Protein AF-Q5M5A5-F1 (afdb_monomer_lite)

Sequence (119 aa):
MAKVKNKKKAFKHRLKKQGLFNNLKAPVPPVPPVAPQPLAESKTVAKEEVVTTDLSLESFAELPEVDGLRSNLVETLYNEGLTSVAAFATVTEEEVLALKGVGPATVKKLKENGVSFKA

Secondary structure (DSSP, 8-state):
------HHHHHHHHHHHTTTT--S---PPPPP------------------------HHHHHTSTTTTT--HHHHHHHHHTT--SHHHHHHSBHHHHHHSTT--HHHHHHHHHTT---B-

InterPro domains:
  IPR010995 DNA repair Rad51/transcription factor NusA, alpha-helical [SSF47794] (62-113)
  IPR060101 SAM-like helix-hairpin-helix tandem [PF14520] (60-112)

Foldseek 3Di:
DDDPPPVVVVVVVVCVVVCVPVPPDDPDPDDDDDDDDDDDDDDDPDPDDDDDDPCPLVVLCPQLLCDPPDSVLSVQCVVVVVSDLVSQQAAAPVVSCPTPPDHPVSVVSNVVSVRDHHD

Radius of gyration: 25.25 Å; chains: 1; bounding box: 71×39×59 Å

Organism: Streptococcus thermophilus (strain ATCC BAA-250 / LMG 18311) (NCBI:txid264199)

pLDDT: mean 75.01, std 16.31, range [38.34, 91.31]

Structure (mmCIF, N/CA/C/O backbone):
data_AF-Q5M5A5-F1
#
_entry.id   AF-Q5M5A5-F1
#
loop_
_atom_site.group_PDB
_atom_site.id
_at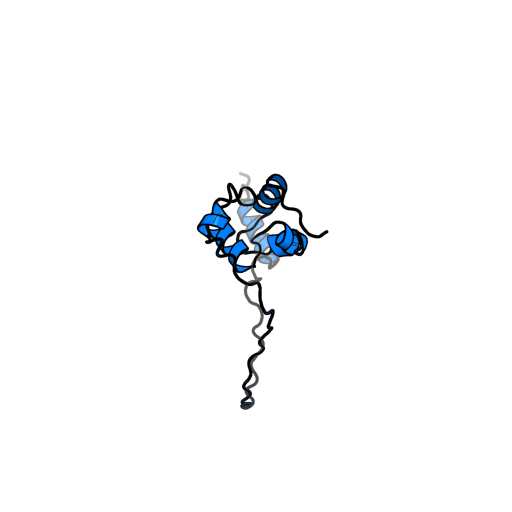om_site.type_symbol
_atom_site.label_atom_id
_atom_site.label_alt_id
_atom_site.label_comp_id
_atom_site.label_asym_id
_atom_site.label_entity_id
_atom_site.label_seq_id
_atom_site.pdbx_PDB_ins_code
_atom_site.Cartn_x
_atom_site.Cartn_y
_atom_site.Cartn_z
_atom_site.occupancy
_atom_site.B_iso_or_equiv
_atom_site.auth_seq_id
_atom_site.auth_comp_id
_atom_site.auth_asym_id
_atom_site.auth_atom_id
_atom_site.pdbx_PDB_model_num
ATOM 1 N N . MET A 1 1 ? 38.020 -16.942 -46.236 1.00 49.53 1 MET A N 1
ATOM 2 C CA . MET A 1 1 ? 37.345 -15.938 -45.378 1.00 49.53 1 MET A CA 1
ATOM 3 C C . MET A 1 1 ? 36.222 -16.614 -44.597 1.00 49.53 1 MET A C 1
ATOM 5 O O . MET A 1 1 ? 35.289 -17.126 -45.206 1.00 49.53 1 MET A O 1
ATOM 9 N N . ALA A 1 2 ? 36.337 -16.709 -43.269 1.00 62.34 2 ALA A N 1
ATOM 10 C CA . ALA A 1 2 ? 35.337 -17.376 -42.435 1.00 62.34 2 ALA A CA 1
ATOM 11 C C . ALA A 1 2 ? 34.072 -16.509 -42.319 1.00 62.34 2 ALA A C 1
ATOM 13 O O . ALA A 1 2 ? 34.131 -15.362 -41.882 1.00 62.34 2 ALA A O 1
ATOM 14 N N . LYS A 1 3 ? 32.919 -17.052 -42.729 1.00 66.94 3 LYS A N 1
ATOM 15 C CA . LYS A 1 3 ? 31.613 -16.386 -42.613 1.00 66.94 3 LYS A CA 1
ATOM 16 C C . LYS A 1 3 ? 31.306 -16.172 -41.128 1.00 66.94 3 LYS A C 1
ATOM 18 O O . LYS A 1 3 ? 30.971 -17.128 -40.429 1.00 66.94 3 LYS A O 1
ATOM 23 N N . VAL A 1 4 ? 31.412 -14.935 -40.644 1.00 68.06 4 VAL A N 1
ATOM 24 C CA . VAL A 1 4 ? 31.051 -14.576 -39.266 1.00 68.06 4 VAL A CA 1
ATOM 25 C C . VAL A 1 4 ? 29.545 -14.791 -39.103 1.00 68.06 4 VAL A C 1
ATOM 27 O O . VAL A 1 4 ? 28.721 -13.988 -39.540 1.00 68.06 4 VAL A O 1
ATOM 30 N N . LYS A 1 5 ? 29.152 -15.935 -38.534 1.00 68.75 5 LYS A N 1
ATOM 31 C CA . LYS A 1 5 ? 27.744 -16.239 -38.260 1.00 68.75 5 LYS A CA 1
ATOM 32 C C . LYS A 1 5 ? 27.218 -15.238 -37.234 1.00 68.75 5 LYS A C 1
ATOM 34 O O . LYS A 1 5 ? 27.696 -15.189 -36.103 1.00 68.75 5 LYS A O 1
ATOM 39 N N . ASN A 1 6 ? 26.192 -14.478 -37.614 1.00 82.25 6 ASN A N 1
ATOM 40 C CA . ASN A 1 6 ? 25.500 -13.558 -36.717 1.00 82.25 6 ASN A CA 1
ATOM 41 C C . ASN A 1 6 ? 24.725 -14.351 -35.643 1.00 82.25 6 ASN A C 1
ATOM 43 O O . ASN A 1 6 ? 23.584 -14.778 -35.857 1.00 82.25 6 ASN A O 1
ATOM 47 N N . LYS A 1 7 ? 25.374 -14.576 -34.492 1.00 81.94 7 LYS A N 1
ATOM 48 C CA . LYS A 1 7 ? 24.873 -15.401 -33.379 1.00 81.94 7 LYS A CA 1
ATOM 49 C C . LYS A 1 7 ? 23.488 -14.947 -32.890 1.00 81.94 7 LYS A C 1
ATOM 51 O O . LYS A 1 7 ? 22.648 -15.791 -32.584 1.00 81.94 7 LYS A O 1
ATOM 56 N N . LYS A 1 8 ? 23.197 -13.639 -32.927 1.00 81.81 8 LYS A N 1
ATOM 57 C CA . LYS A 1 8 ? 21.897 -13.066 -32.525 1.00 81.81 8 LYS A CA 1
ATOM 58 C C . LYS A 1 8 ? 20.747 -13.535 -33.423 1.00 81.81 8 LYS A C 1
ATOM 60 O O . LYS A 1 8 ? 19.675 -13.889 -32.933 1.00 81.81 8 LYS A O 1
ATOM 65 N N . LYS A 1 9 ? 20.974 -13.602 -34.741 1.00 84.62 9 LYS A N 1
ATOM 66 C CA . LYS A 1 9 ? 19.969 -14.073 -35.711 1.00 84.62 9 LYS A CA 1
ATOM 67 C C . LYS A 1 9 ? 19.683 -15.566 -35.537 1.00 84.62 9 LYS A C 1
ATOM 69 O O . LYS A 1 9 ? 18.523 -15.973 -35.562 1.00 84.62 9 LYS A O 1
ATOM 74 N N . ALA A 1 10 ? 20.724 -16.367 -35.305 1.00 83.31 10 ALA A N 1
ATOM 75 C CA . ALA A 1 10 ? 20.584 -17.800 -35.047 1.00 83.31 10 ALA A CA 1
ATOM 76 C C . ALA A 1 10 ? 19.808 -18.078 -33.748 1.00 83.31 10 ALA A C 1
ATOM 78 O O . ALA A 1 10 ? 18.940 -18.948 -33.728 1.00 83.31 10 ALA A O 1
ATOM 79 N N . PHE A 1 11 ? 20.062 -17.295 -32.696 1.00 83.44 11 PHE A N 1
ATOM 80 C CA . PHE A 1 11 ? 19.354 -17.410 -31.423 1.00 83.44 11 PHE A CA 1
ATOM 81 C C . PHE A 1 11 ? 17.861 -17.092 -31.560 1.00 83.44 11 PHE A C 1
ATOM 83 O O . PHE A 1 11 ? 17.024 -17.908 -31.182 1.00 83.44 11 PHE A O 1
ATOM 90 N N . LYS A 1 12 ? 17.506 -15.971 -32.205 1.00 85.75 12 LYS A N 1
ATOM 91 C CA . LYS A 1 12 ? 16.097 -15.620 -32.457 1.00 85.75 12 LYS A CA 1
ATOM 92 C C . LYS A 1 12 ? 15.377 -16.695 -33.276 1.00 85.75 12 LYS A C 1
ATOM 94 O O . LYS A 1 12 ? 14.233 -17.031 -32.984 1.00 85.75 12 LYS A O 1
ATOM 99 N N . HIS A 1 13 ? 16.049 -17.263 -34.277 1.00 88.12 13 HIS A N 1
ATOM 100 C CA . HIS A 1 13 ? 15.481 -18.338 -35.088 1.00 88.12 13 HIS A CA 1
ATOM 101 C C . HIS A 1 13 ? 15.286 -19.634 -34.287 1.00 88.12 13 HIS A C 1
ATOM 103 O O . HIS A 1 13 ? 14.269 -20.304 -34.443 1.00 88.12 13 HIS A O 1
ATOM 109 N N . ARG A 1 14 ? 16.229 -19.970 -33.397 1.00 85.75 14 ARG A N 1
ATOM 110 C CA . ARG A 1 14 ? 16.111 -21.108 -32.475 1.00 85.75 14 ARG A CA 1
ATOM 111 C C . ARG A 1 14 ? 14.932 -20.929 -31.518 1.00 85.75 14 ARG A C 1
ATOM 113 O O . ARG A 1 14 ? 14.126 -21.843 -31.403 1.00 85.75 14 ARG A O 1
ATOM 120 N N . LEU A 1 15 ? 14.784 -19.752 -30.916 1.00 84.19 15 LEU A N 1
ATOM 121 C CA . LEU A 1 15 ? 13.654 -19.444 -30.036 1.00 84.19 15 LEU A CA 1
ATOM 122 C C . LEU A 1 15 ? 12.307 -19.485 -30.778 1.00 84.19 15 LEU A C 1
ATOM 124 O O . LEU A 1 15 ? 11.329 -20.011 -30.254 1.00 84.19 15 LEU A O 1
ATOM 128 N N . LYS A 1 16 ? 12.258 -19.007 -32.032 1.00 83.50 16 LYS A N 1
ATOM 129 C CA . LYS A 1 16 ? 11.060 -19.115 -32.882 1.00 83.50 16 LYS A CA 1
ATOM 130 C C . LYS A 1 16 ? 10.702 -20.569 -33.202 1.00 83.50 16 LYS A C 1
ATOM 132 O O . LYS A 1 16 ? 9.525 -20.907 -33.191 1.00 83.50 16 LYS A O 1
ATOM 137 N N . LYS A 1 17 ? 11.695 -21.439 -33.430 1.00 82.75 17 LYS A N 1
ATOM 138 C CA . LYS A 1 17 ? 11.466 -22.887 -33.593 1.00 82.75 17 LYS A CA 1
ATOM 139 C C . LYS A 1 17 ? 10.976 -23.567 -32.314 1.00 82.75 17 LYS A C 1
ATOM 141 O O . LYS A 1 17 ? 10.228 -24.526 -32.406 1.00 82.75 17 LYS A O 1
ATOM 146 N N . GLN A 1 18 ? 11.384 -23.075 -31.147 1.00 82.00 18 GLN A N 1
ATOM 147 C CA . GLN A 1 18 ? 10.946 -23.594 -29.847 1.00 82.00 18 GLN A CA 1
ATOM 148 C C . GLN A 1 18 ? 9.527 -23.144 -29.460 1.00 82.00 18 GLN A C 1
ATOM 150 O O . GLN A 1 18 ? 9.077 -23.461 -28.368 1.00 82.00 18 GLN A O 1
ATOM 155 N N . GLY A 1 19 ? 8.823 -22.384 -30.312 1.00 74.62 19 GLY A N 1
ATOM 156 C CA . GLY A 1 19 ? 7.445 -21.958 -30.046 1.00 74.62 19 GLY A CA 1
ATOM 157 C C . GLY A 1 19 ? 7.297 -20.954 -28.898 1.00 74.62 19 GLY A C 1
ATOM 158 O O . GLY A 1 19 ? 6.182 -20.551 -28.586 1.00 74.62 19 GLY A O 1
ATOM 159 N N . LEU A 1 20 ? 8.406 -20.481 -28.315 1.00 69.81 20 LEU A N 1
ATOM 160 C CA . LEU A 1 20 ? 8.414 -19.628 -27.121 1.00 69.81 20 LEU A CA 1
ATOM 161 C C . LEU A 1 20 ? 7.815 -18.228 -27.360 1.00 69.81 20 LEU A C 1
ATOM 163 O O . LEU A 1 20 ? 7.544 -17.495 -26.417 1.00 69.81 20 LEU A O 1
ATOM 167 N N . PHE A 1 21 ? 7.578 -17.862 -28.622 1.00 65.19 21 PHE A N 1
ATOM 168 C CA . PHE A 1 21 ? 6.947 -16.599 -29.015 1.00 65.19 21 PHE A CA 1
ATOM 169 C C . PHE A 1 21 ? 5.449 -16.715 -29.340 1.00 65.19 21 PHE A C 1
ATOM 171 O O . PHE A 1 21 ? 4.836 -15.704 -29.666 1.00 65.19 21 PHE A O 1
ATOM 178 N N . ASN A 1 22 ? 4.852 -17.910 -29.255 1.00 65.56 22 ASN A N 1
ATOM 179 C CA . ASN A 1 22 ? 3.474 -18.155 -29.698 1.00 65.56 22 ASN A CA 1
ATOM 180 C C . ASN A 1 22 ? 2.474 -18.372 -28.545 1.00 65.56 22 ASN A C 1
ATOM 182 O O . ASN A 1 22 ? 1.475 -19.055 -28.733 1.00 65.56 22 ASN A O 1
ATOM 186 N N . ASN A 1 23 ? 2.683 -17.765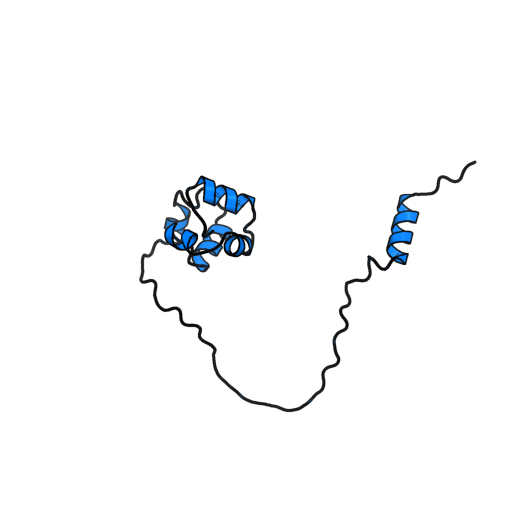 -27.375 1.00 62.44 23 ASN A N 1
ATOM 187 C CA . ASN A 1 23 ? 1.720 -17.828 -26.263 1.00 62.44 23 ASN A CA 1
ATOM 188 C C . ASN A 1 23 ? 0.847 -16.564 -26.146 1.00 62.44 23 ASN A C 1
ATOM 190 O O . ASN A 1 23 ? 0.666 -16.028 -25.061 1.00 62.44 23 ASN A O 1
ATOM 194 N N . LEU A 1 24 ? 0.294 -16.087 -27.267 1.00 56.91 24 LEU A N 1
ATOM 195 C CA . LEU A 1 24 ? -0.754 -15.048 -27.291 1.00 56.91 24 LEU A CA 1
ATOM 196 C C . LEU A 1 24 ? -1.959 -15.455 -28.151 1.00 56.91 24 LEU A C 1
ATOM 198 O O . LEU A 1 24 ? -2.581 -14.635 -28.825 1.00 56.91 24 LEU A O 1
ATOM 202 N N . LYS A 1 25 ? -2.319 -16.738 -28.131 1.00 52.72 25 LYS A N 1
ATOM 203 C CA . LYS A 1 25 ? -3.655 -17.157 -28.553 1.00 52.72 25 LYS A CA 1
ATOM 204 C C . LYS A 1 25 ? -4.111 -18.312 -27.677 1.00 52.72 25 LYS A C 1
ATOM 206 O O . LYS A 1 25 ? -3.941 -19.476 -28.023 1.00 52.72 25 LYS A O 1
ATOM 211 N N . ALA A 1 26 ? -4.680 -17.963 -26.526 1.00 55.94 26 ALA A N 1
ATOM 212 C CA . ALA A 1 26 ? -5.572 -18.875 -25.833 1.00 55.94 26 ALA A CA 1
ATOM 213 C C . ALA A 1 26 ? -6.650 -19.345 -26.834 1.00 55.94 26 ALA A C 1
ATOM 215 O O . ALA A 1 26 ? -7.186 -18.511 -27.578 1.00 55.94 26 ALA A O 1
ATOM 216 N N . PRO A 1 27 ? -6.943 -20.652 -26.915 1.00 52.34 27 PRO A N 1
ATOM 217 C CA . PRO A 1 27 ? -8.083 -21.129 -27.672 1.00 52.34 27 PRO A CA 1
ATOM 218 C C . PRO A 1 27 ? -9.340 -20.581 -26.998 1.00 52.34 27 PRO A C 1
ATOM 220 O O . PRO A 1 27 ? -9.629 -20.885 -25.845 1.00 52.34 27 PRO A O 1
ATOM 223 N N . VAL A 1 28 ? -10.057 -19.724 -27.717 1.00 59.66 28 VAL A N 1
ATOM 224 C CA . VAL A 1 28 ? -11.419 -19.329 -27.365 1.00 59.66 28 VAL A CA 1
ATOM 225 C C . VAL A 1 28 ? -12.260 -20.609 -27.452 1.00 59.66 28 VAL A C 1
ATOM 227 O O . VAL A 1 28 ? -12.300 -21.197 -28.538 1.00 59.66 28 VAL A O 1
ATOM 230 N N . PRO A 1 29 ? -12.874 -21.105 -26.365 1.00 61.12 29 PRO A N 1
ATOM 231 C CA . PRO A 1 29 ? -13.804 -22.218 -26.479 1.00 61.12 29 PRO A CA 1
ATOM 232 C C . PRO A 1 29 ? -15.043 -21.755 -27.270 1.00 61.12 29 PRO A C 1
ATOM 234 O O . PRO A 1 29 ? -15.488 -20.617 -27.090 1.00 61.12 29 PRO A O 1
ATOM 237 N N . PRO A 1 30 ? -15.594 -22.585 -28.173 1.00 57.28 30 PRO A N 1
ATOM 238 C CA . PRO A 1 30 ? -16.785 -22.235 -28.932 1.00 57.28 30 PRO A CA 1
ATOM 239 C C . PRO A 1 30 ? -17.988 -22.097 -27.993 1.00 57.28 30 PRO A C 1
ATOM 241 O O . PRO A 1 30 ? -18.280 -22.985 -27.196 1.00 57.28 30 PRO A O 1
ATOM 244 N N . VAL A 1 31 ? -18.678 -20.967 -28.113 1.00 57.34 31 VAL A N 1
ATOM 245 C CA . VAL A 1 31 ? -19.979 -20.676 -27.502 1.00 57.34 31 VAL A CA 1
ATOM 246 C C . VAL A 1 31 ? -21.052 -21.667 -27.988 1.00 57.34 31 VAL A C 1
ATOM 248 O O . VAL A 1 31 ? -21.300 -21.729 -29.193 1.00 57.34 31 VAL A O 1
ATOM 251 N N . PRO A 1 32 ? -21.736 -22.414 -27.102 1.00 59.41 32 PRO A N 1
ATOM 252 C CA . PRO A 1 32 ? -23.030 -23.008 -27.424 1.00 59.41 32 PRO A CA 1
ATOM 253 C C . PRO A 1 32 ? -24.161 -21.975 -27.205 1.00 59.41 32 PRO A C 1
ATOM 255 O O . PRO A 1 32 ? -24.171 -21.305 -26.170 1.00 59.41 32 PRO A O 1
ATOM 258 N N . PRO A 1 33 ? -25.129 -21.822 -28.130 1.00 64.81 33 PRO A N 1
ATOM 259 C CA . PRO A 1 33 ? -26.257 -20.910 -27.958 1.00 64.81 33 PRO A CA 1
ATOM 260 C C . PRO A 1 33 ? -27.459 -21.655 -27.360 1.00 64.81 33 PRO A C 1
ATOM 262 O O . PRO A 1 33 ? -28.134 -22.379 -28.084 1.00 64.81 33 PRO A O 1
ATOM 265 N N . VAL A 1 34 ? -27.765 -21.485 -26.066 1.00 50.75 34 VAL A N 1
ATOM 266 C CA . VAL A 1 34 ? -29.031 -21.972 -25.474 1.00 50.75 34 VAL A CA 1
ATOM 267 C C . VAL A 1 34 ? -29.537 -21.038 -24.360 1.00 50.75 34 VAL A C 1
ATOM 269 O O . VAL A 1 34 ? -29.036 -21.068 -23.245 1.00 50.75 34 VAL A O 1
ATOM 272 N N . ALA A 1 35 ? -30.572 -20.271 -24.726 1.00 54.22 35 ALA A N 1
ATOM 273 C CA . ALA A 1 35 ? -31.779 -19.872 -23.979 1.00 54.22 35 ALA A CA 1
ATOM 274 C C . ALA A 1 35 ? -31.703 -19.018 -22.676 1.00 54.22 35 ALA A C 1
ATOM 276 O O . ALA A 1 35 ? -30.789 -19.157 -21.870 1.00 54.22 35 ALA A O 1
ATOM 277 N N . PRO A 1 36 ? -32.696 -18.121 -22.455 1.00 54.81 36 PRO A N 1
ATOM 278 C CA . PRO A 1 36 ? -32.633 -17.024 -21.490 1.00 54.81 36 PRO A CA 1
ATOM 279 C C . PRO A 1 36 ? -33.080 -17.454 -20.085 1.00 54.81 36 PRO A C 1
ATOM 281 O O . PRO A 1 36 ? -34.122 -18.089 -19.931 1.00 54.81 36 PRO A O 1
ATOM 284 N N . GLN A 1 37 ? -32.344 -17.039 -19.052 1.00 52.88 37 GLN A N 1
ATOM 285 C CA . GLN A 1 37 ? -32.824 -17.062 -17.667 1.00 52.88 37 GLN A CA 1
ATOM 286 C C . GLN A 1 37 ? -32.761 -15.645 -17.070 1.00 52.88 37 GLN A C 1
ATOM 288 O O . GLN A 1 37 ? -31.687 -15.042 -17.091 1.00 52.88 37 GLN A O 1
ATOM 293 N N . PRO A 1 38 ? -33.880 -15.088 -16.566 1.00 53.94 38 PRO A N 1
ATOM 294 C CA . PRO A 1 38 ? -33.905 -13.823 -15.846 1.00 53.94 38 PRO A CA 1
ATOM 295 C C . PRO A 1 38 ? -33.860 -14.072 -14.331 1.00 53.94 38 PRO A C 1
ATOM 297 O O . PRO A 1 38 ? -34.843 -14.526 -13.758 1.00 53.94 38 PRO A O 1
ATOM 300 N N . LEU A 1 39 ? -32.739 -13.748 -13.688 1.00 44.72 39 LEU A N 1
ATOM 301 C CA . LEU A 1 39 ? -32.586 -13.559 -12.235 1.00 44.72 39 LEU A CA 1
ATOM 302 C C . LEU A 1 39 ? -31.465 -12.510 -12.092 1.00 44.72 39 LEU A C 1
ATOM 304 O O . LEU A 1 39 ? -30.331 -12.774 -12.474 1.00 44.72 39 LEU A O 1
ATOM 308 N N . ALA A 1 40 ? -31.742 -11.221 -11.889 1.00 47.75 40 ALA A N 1
ATOM 309 C CA . ALA A 1 40 ? -32.143 -10.606 -10.624 1.00 47.75 40 ALA A CA 1
ATOM 310 C C . ALA A 1 40 ? -31.252 -11.027 -9.438 1.00 47.75 40 ALA A C 1
ATOM 312 O O . ALA A 1 40 ? -31.045 -12.210 -9.202 1.00 47.75 40 ALA A O 1
ATOM 313 N N . GLU A 1 41 ? -30.810 -10.007 -8.696 1.00 46.47 41 GLU A N 1
ATOM 314 C CA . GLU A 1 41 ? -30.242 -10.042 -7.338 1.00 46.47 41 GLU A CA 1
ATOM 315 C C . GLU A 1 41 ? -28.709 -10.049 -7.198 1.00 46.47 41 GLU A C 1
ATOM 317 O O . GLU A 1 41 ? -28.019 -11.058 -7.086 1.00 46.47 41 GLU A O 1
ATOM 322 N N . SER A 1 42 ? -28.190 -8.817 -7.153 1.00 47.25 42 SER A N 1
ATOM 323 C CA . SER A 1 42 ? -27.444 -8.287 -6.003 1.00 47.25 42 SER A CA 1
ATOM 324 C C . SER A 1 42 ? -26.893 -9.321 -5.016 1.00 47.25 42 SER A C 1
ATOM 326 O O . SER A 1 42 ? -27.613 -9.821 -4.153 1.00 47.25 42 SER A O 1
ATOM 328 N N . LYS A 1 43 ? -25.571 -9.504 -5.033 1.00 43.34 43 LYS A N 1
ATOM 329 C CA . LYS A 1 43 ? -24.829 -9.972 -3.862 1.00 43.34 43 LYS A CA 1
ATOM 330 C C . LYS A 1 43 ? -24.097 -8.794 -3.236 1.00 43.34 43 LYS A C 1
ATOM 332 O O . LYS A 1 43 ? -22.923 -8.547 -3.487 1.00 43.34 43 LYS A O 1
ATOM 337 N N . THR A 1 44 ? -24.850 -8.069 -2.423 1.00 38.69 44 THR A N 1
ATOM 338 C CA . THR A 1 44 ? -24.346 -7.318 -1.278 1.00 38.69 44 THR A CA 1
ATOM 339 C C . THR A 1 44 ? -23.534 -8.263 -0.390 1.00 38.69 44 THR A C 1
ATOM 341 O O . THR A 1 44 ? -24.080 -9.221 0.157 1.00 38.69 44 THR A O 1
ATOM 344 N N . VAL A 1 45 ? -22.240 -8.000 -0.227 1.00 38.34 45 VAL A N 1
ATOM 345 C CA . VAL A 1 45 ? -21.543 -8.344 1.014 1.00 38.34 45 VAL A CA 1
ATOM 346 C C . VAL A 1 45 ? -21.469 -7.045 1.791 1.00 38.34 45 VAL A C 1
ATOM 348 O O . VAL A 1 45 ? -20.609 -6.202 1.560 1.00 38.34 45 VAL A O 1
ATOM 351 N N . ALA A 1 46 ? -22.465 -6.876 2.654 1.00 46.56 46 ALA A N 1
ATOM 352 C CA . ALA A 1 46 ? -22.412 -5.943 3.752 1.00 46.56 46 ALA A CA 1
ATOM 353 C C . ALA A 1 46 ? -21.224 -6.327 4.640 1.00 46.56 46 ALA A C 1
ATOM 355 O O . ALA A 1 46 ? -21.175 -7.424 5.200 1.00 46.56 46 ALA A O 1
ATOM 356 N N . LYS A 1 47 ? -20.277 -5.405 4.769 1.00 47.03 47 LYS A N 1
ATOM 357 C CA . LYS A 1 47 ? -19.654 -5.151 6.057 1.00 47.03 47 LYS A CA 1
ATOM 358 C C . LYS A 1 47 ? -20.065 -3.731 6.411 1.00 47.03 47 LYS A C 1
ATOM 360 O O . LYS A 1 47 ? -19.578 -2.768 5.830 1.00 47.03 47 LYS A O 1
ATOM 365 N N . GLU A 1 48 ? -21.108 -3.666 7.227 1.00 45.34 48 GLU A N 1
ATOM 366 C CA . GLU A 1 48 ? -21.570 -2.454 7.883 1.00 45.34 48 GLU A CA 1
ATOM 367 C C . GLU A 1 48 ? -20.429 -1.788 8.651 1.00 45.34 48 GLU A C 1
ATOM 369 O O . GLU A 1 48 ? -19.573 -2.459 9.226 1.00 45.34 48 GLU A O 1
ATOM 374 N N . GLU A 1 49 ? -20.507 -0.459 8.644 1.00 48.03 49 GLU A N 1
ATOM 375 C CA . GLU A 1 49 ? -20.009 0.470 9.652 1.00 48.03 49 GLU A CA 1
ATOM 376 C C . GLU A 1 49 ? -18.544 0.353 10.087 1.00 48.03 49 GLU A C 1
ATOM 378 O O . GLU A 1 49 ? -18.184 -0.366 11.015 1.00 48.03 49 GLU A O 1
ATOM 383 N N . VAL A 1 50 ? -17.738 1.288 9.581 1.00 44.81 50 VAL A N 1
ATOM 384 C CA . VAL A 1 50 ? -16.963 2.115 10.510 1.00 44.81 50 VAL A CA 1
ATOM 385 C C . VAL A 1 50 ? -17.413 3.556 10.326 1.00 44.81 50 VAL A C 1
ATOM 387 O O . VAL A 1 50 ? -16.970 4.283 9.443 1.00 44.81 50 VAL A O 1
ATOM 390 N N . VAL A 1 51 ? -18.397 3.905 11.148 1.00 42.59 51 VAL A N 1
ATOM 391 C CA . VAL A 1 51 ? -18.613 5.217 11.755 1.00 42.59 51 VAL A CA 1
ATOM 392 C C . VAL A 1 51 ? -17.359 6.098 11.667 1.00 42.59 51 VAL A C 1
ATOM 394 O O . VAL A 1 51 ? -16.386 5.903 12.388 1.00 42.59 51 VAL A O 1
ATOM 397 N N . THR A 1 52 ? -17.414 7.056 10.743 1.00 45.28 52 THR A N 1
ATOM 398 C CA . THR A 1 52 ? -17.031 8.459 10.937 1.00 45.28 52 THR A CA 1
ATOM 399 C C . THR A 1 52 ? -15.908 8.714 11.946 1.00 45.28 52 THR A C 1
ATOM 401 O O . THR A 1 52 ? -16.140 9.089 13.096 1.00 45.28 52 THR A O 1
ATOM 404 N N . THR A 1 53 ? -14.678 8.690 11.466 1.00 46.62 53 THR A N 1
ATOM 405 C CA . THR A 1 53 ? -13.870 9.891 11.630 1.00 46.62 53 THR A CA 1
ATOM 406 C C . THR A 1 53 ? -13.538 10.363 10.228 1.00 46.62 53 THR A C 1
ATOM 408 O O . THR A 1 53 ? -12.870 9.660 9.475 1.00 46.62 53 THR A O 1
ATOM 411 N N . ASP A 1 54 ? -14.054 11.533 9.854 1.00 55.53 54 ASP A N 1
ATOM 412 C CA . ASP A 1 54 ? -13.588 12.348 8.732 1.00 55.53 54 ASP A CA 1
ATOM 413 C C . ASP A 1 54 ? -12.116 12.734 8.955 1.00 55.53 54 ASP A C 1
ATOM 415 O O . ASP A 1 54 ? -11.748 13.901 9.063 1.00 55.53 54 ASP A O 1
ATOM 419 N N . LEU A 1 55 ? -11.231 11.744 9.037 1.00 60.44 55 LEU A N 1
ATOM 420 C CA . LEU A 1 55 ? -9.876 11.928 8.579 1.00 60.44 55 LEU A CA 1
ATOM 421 C C . LEU A 1 55 ? -10.044 12.043 7.071 1.00 60.44 55 LEU A C 1
ATOM 423 O O . LEU A 1 55 ? -10.106 11.045 6.348 1.00 60.44 55 LEU A O 1
ATOM 427 N N . SER A 1 56 ? -10.243 13.290 6.633 1.00 75.69 56 SER A N 1
ATOM 428 C CA . SER A 1 56 ? -10.136 13.680 5.234 1.00 75.69 56 SER A CA 1
ATOM 429 C C . SER A 1 56 ? -8.925 12.965 4.648 1.00 75.69 56 SER A C 1
ATOM 431 O O . SER A 1 56 ? -7.927 12.747 5.341 1.00 75.69 56 SER A O 1
ATOM 433 N N . LEU A 1 57 ? -8.988 12.592 3.375 1.00 77.69 57 LEU A N 1
ATOM 434 C CA . LEU A 1 57 ? -7.853 11.969 2.698 1.00 77.69 57 LEU A CA 1
ATOM 435 C C . LEU A 1 57 ? -6.568 12.786 2.900 1.00 77.69 57 LEU A C 1
ATOM 437 O O . LEU A 1 57 ? -5.494 12.221 3.077 1.00 77.69 57 LEU A O 1
ATOM 441 N N . GLU A 1 58 ? -6.709 14.109 2.972 1.00 79.94 58 GLU A N 1
ATOM 442 C CA . GLU A 1 58 ? -5.643 15.045 3.329 1.00 79.94 58 GLU A CA 1
ATOM 443 C C . GLU A 1 58 ? -5.073 14.776 4.729 1.00 79.94 58 GLU A C 1
ATOM 445 O O . GLU A 1 58 ? -3.866 14.620 4.876 1.00 79.94 58 GLU A O 1
ATOM 450 N N . SER A 1 59 ? -5.927 14.617 5.743 1.00 83.44 59 SER A N 1
ATOM 451 C CA . SER A 1 59 ? -5.509 14.267 7.106 1.00 83.44 59 SER A CA 1
ATOM 452 C C . SER A 1 59 ? -4.831 12.900 7.181 1.00 83.44 59 SER A C 1
ATOM 454 O O . SER A 1 59 ? -3.902 12.731 7.963 1.00 83.44 59 SER A O 1
ATOM 456 N N . PHE A 1 60 ? -5.271 11.926 6.378 1.00 83.94 60 PHE A N 1
ATOM 457 C CA . PHE A 1 60 ? -4.608 10.624 6.290 1.00 83.94 60 PHE A CA 1
ATOM 458 C C . PHE A 1 60 ? -3.240 10.739 5.606 1.00 83.94 60 PHE A C 1
ATOM 460 O O . PHE A 1 60 ? -2.274 10.160 6.087 1.00 83.94 60 PHE A O 1
ATOM 467 N N . ALA A 1 61 ? -3.132 11.523 4.530 1.00 84.12 61 ALA A N 1
ATOM 468 C CA . ALA A 1 61 ? -1.886 11.735 3.794 1.00 84.12 61 ALA A CA 1
ATOM 469 C C . ALA A 1 61 ? -0.796 12.445 4.616 1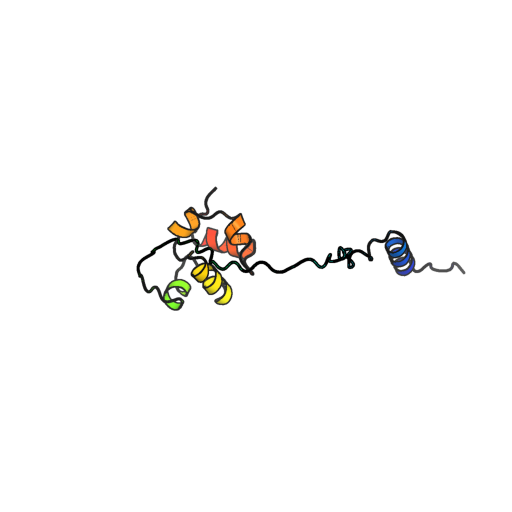.00 84.12 61 ALA A C 1
ATOM 471 O O . ALA A 1 61 ? 0.386 12.252 4.341 1.00 84.12 61 ALA A O 1
ATOM 472 N N . GLU A 1 62 ? -1.183 13.243 5.611 1.00 84.75 62 GLU A N 1
ATOM 473 C CA . GLU A 1 62 ? -0.266 13.913 6.541 1.00 84.75 62 GLU A CA 1
ATOM 474 C C . GLU A 1 62 ? 0.214 13.011 7.691 1.00 84.75 62 GLU A C 1
ATOM 476 O O . GLU A 1 62 ? 1.094 13.409 8.459 1.00 84.75 62 GLU A O 1
ATOM 481 N N . LEU A 1 63 ? -0.337 11.798 7.840 1.00 84.38 63 LEU A N 1
ATOM 482 C CA . LEU A 1 63 ? 0.078 10.905 8.916 1.00 84.38 63 LEU A CA 1
ATOM 483 C C . LEU A 1 63 ? 1.508 10.394 8.701 1.00 84.38 63 LEU A C 1
ATOM 485 O O . LEU A 1 63 ? 1.864 9.995 7.589 1.00 84.38 63 LEU A O 1
ATOM 489 N N . PRO A 1 64 ? 2.295 10.257 9.786 1.00 84.56 64 PRO A N 1
ATOM 490 C CA . PRO A 1 64 ? 3.636 9.679 9.714 1.00 84.56 64 PRO A CA 1
ATOM 491 C C . PRO A 1 64 ? 3.624 8.237 9.183 1.00 84.56 64 PRO A C 1
ATOM 493 O O . PRO A 1 64 ? 4.613 7.781 8.624 1.00 84.56 64 PRO A O 1
ATOM 496 N N . GLU A 1 65 ? 2.498 7.528 9.312 1.00 83.81 65 GLU A N 1
ATOM 497 C CA . GLU A 1 65 ? 2.307 6.151 8.840 1.00 83.81 65 GLU A CA 1
ATOM 498 C C . GLU A 1 65 ? 2.422 6.026 7.314 1.00 83.81 65 GLU A C 1
ATOM 500 O O . GLU A 1 65 ? 3.010 5.069 6.804 1.00 83.81 65 GLU A O 1
ATOM 505 N N . VAL A 1 66 ? 1.903 7.008 6.574 1.00 83.38 66 VAL A N 1
ATOM 506 C CA . VAL A 1 66 ? 1.925 7.045 5.102 1.00 83.38 66 VAL A CA 1
ATOM 507 C C . VAL A 1 66 ? 2.819 8.156 4.552 1.00 83.38 66 VAL A C 1
ATOM 509 O O . VAL A 1 66 ? 2.818 8.409 3.343 1.00 83.38 66 VAL A O 1
ATOM 512 N N . ASP A 1 67 ? 3.627 8.772 5.415 1.00 84.19 67 ASP A N 1
ATOM 513 C CA . ASP A 1 67 ? 4.568 9.811 5.023 1.00 84.19 67 ASP A CA 1
ATOM 514 C C . ASP A 1 67 ? 5.560 9.293 3.967 1.00 84.19 67 ASP A C 1
ATOM 516 O O . ASP A 1 67 ? 6.038 8.150 3.993 1.00 84.19 67 ASP A O 1
ATOM 520 N N . GLY A 1 68 ? 5.820 10.130 2.962 1.00 85.06 68 GLY A N 1
ATOM 521 C CA . GLY A 1 68 ? 6.674 9.785 1.825 1.00 85.06 68 GLY A CA 1
ATOM 522 C C . GLY A 1 68 ? 6.075 8.775 0.831 1.00 85.06 68 GLY A C 1
ATOM 523 O O . GLY A 1 68 ? 6.805 8.276 -0.050 1.00 85.06 68 GLY A O 1
ATOM 524 N N . LEU A 1 69 ? 4.777 8.458 0.935 1.00 87.56 69 LEU A N 1
ATOM 525 C CA . LEU A 1 69 ? 4.025 7.737 -0.092 1.00 87.56 69 LEU A CA 1
ATOM 526 C C . LEU A 1 69 ? 3.429 8.686 -1.134 1.00 87.56 69 LEU A C 1
ATOM 528 O O . LEU A 1 69 ? 3.195 9.869 -0.915 1.00 87.56 69 LEU A O 1
ATOM 532 N N . ARG A 1 70 ? 3.199 8.148 -2.332 1.00 88.88 70 ARG A N 1
ATOM 533 C CA . ARG A 1 70 ? 2.543 8.892 -3.410 1.00 88.88 70 ARG A CA 1
ATOM 534 C C . ARG A 1 70 ? 1.048 9.006 -3.108 1.00 88.88 70 ARG A C 1
ATOM 536 O O . ARG A 1 70 ? 0.453 7.995 -2.750 1.00 88.88 70 ARG A O 1
ATOM 543 N N . SER A 1 71 ? 0.439 10.161 -3.375 1.00 88.12 71 SER A N 1
ATOM 544 C CA . SER A 1 71 ? -1.002 10.407 -3.175 1.00 88.12 71 SER A CA 1
ATOM 545 C C . SER A 1 71 ? -1.896 9.291 -3.730 1.00 88.12 71 SER A C 1
ATOM 547 O O . SER A 1 71 ? -2.732 8.769 -3.011 1.00 88.12 71 SER A O 1
ATOM 549 N N . ASN A 1 72 ? -1.639 8.812 -4.953 1.00 89.81 72 ASN A N 1
ATOM 550 C CA . ASN A 1 72 ? -2.415 7.718 -5.558 1.00 89.81 72 ASN A CA 1
ATOM 551 C C . ASN A 1 72 ? -2.369 6.403 -4.747 1.00 89.81 72 ASN A C 1
ATOM 553 O O . ASN A 1 72 ? -3.301 5.603 -4.802 1.00 89.81 72 ASN A O 1
ATOM 557 N N . LEU A 1 73 ? -1.261 6.135 -4.043 1.00 88.69 73 LEU A N 1
ATOM 558 C CA . LEU A 1 73 ? -1.133 4.956 -3.178 1.00 88.69 73 LEU A CA 1
ATOM 559 C C . LEU A 1 73 ? -1.891 5.169 -1.874 1.00 88.69 73 LEU A C 1
ATOM 561 O O . LEU A 1 73 ? -2.589 4.265 -1.436 1.00 88.69 73 LEU A O 1
ATOM 565 N N . VAL A 1 74 ? -1.788 6.369 -1.302 1.00 88.50 74 VAL A N 1
ATOM 566 C CA . VAL A 1 74 ? -2.538 6.776 -0.109 1.00 88.50 74 VAL A CA 1
ATOM 567 C C . VAL A 1 74 ? -4.044 6.688 -0.371 1.00 88.50 74 VAL A C 1
ATOM 569 O O . VAL A 1 74 ? -4.758 6.081 0.416 1.00 88.50 74 VAL A O 1
ATOM 572 N N . GLU A 1 75 ? -4.514 7.170 -1.524 1.00 88.00 75 GLU A N 1
ATOM 573 C CA . GLU A 1 75 ? -5.895 6.999 -1.993 1.00 88.00 75 GLU A CA 1
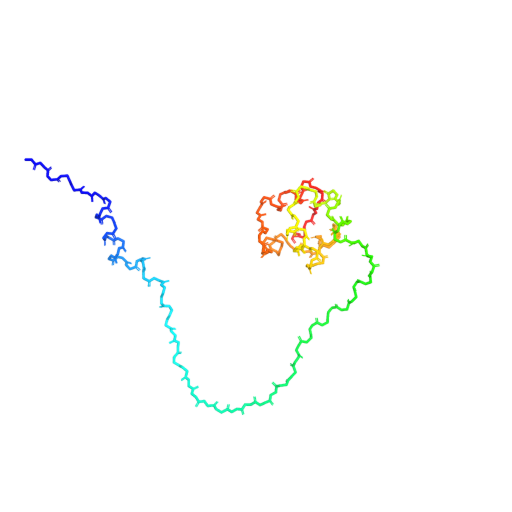ATOM 574 C C . GLU A 1 75 ? -6.290 5.523 -2.079 1.00 88.00 75 GLU A C 1
ATOM 576 O O . GLU A 1 75 ? -7.371 5.144 -1.641 1.00 88.00 75 GLU A O 1
ATOM 581 N N . THR A 1 76 ? -5.425 4.668 -2.630 1.00 89.12 76 THR A N 1
ATOM 582 C CA . THR A 1 76 ? -5.717 3.230 -2.734 1.00 89.12 76 THR A CA 1
ATOM 583 C C . THR A 1 76 ? -5.843 2.600 -1.345 1.00 89.12 76 THR A C 1
ATOM 585 O O . THR A 1 76 ? -6.821 1.915 -1.086 1.00 89.12 76 THR A O 1
ATOM 588 N N . LEU A 1 77 ? -4.913 2.887 -0.429 1.00 87.81 77 LEU A N 1
ATOM 589 C CA . LEU A 1 77 ? -4.957 2.404 0.957 1.00 87.81 77 LEU A CA 1
ATOM 590 C C . LEU A 1 77 ? -6.209 2.895 1.696 1.00 87.81 77 LEU A C 1
ATOM 592 O O . LEU A 1 77 ? -6.853 2.119 2.397 1.00 87.81 77 LEU A O 1
ATOM 596 N N . TYR A 1 78 ? -6.584 4.158 1.493 1.00 87.88 78 TYR A N 1
ATOM 597 C CA . TYR A 1 78 ? -7.781 4.750 2.081 1.00 87.88 78 TYR A CA 1
ATOM 598 C C . TYR A 1 78 ? -9.061 4.059 1.594 1.00 87.88 78 TYR A C 1
ATOM 600 O O . TYR A 1 78 ? -9.925 3.725 2.400 1.00 87.88 78 TYR A O 1
ATOM 608 N N . ASN A 1 79 ? -9.166 3.781 0.290 1.00 88.56 79 ASN A N 1
ATOM 609 C CA . ASN A 1 79 ? -10.313 3.068 -0.288 1.00 88.56 79 ASN A CA 1
ATOM 610 C C . ASN A 1 79 ? -10.438 1.624 0.226 1.00 88.56 79 ASN A C 1
ATOM 612 O O . ASN A 1 79 ? -11.547 1.114 0.353 1.00 88.56 79 ASN A O 1
ATOM 616 N N . GLU A 1 80 ? -9.315 0.982 0.547 1.00 85.19 80 GLU A N 1
ATOM 617 C CA . GLU A 1 80 ? -9.274 -0.348 1.171 1.00 85.19 80 GLU A CA 1
ATOM 618 C C . GLU A 1 80 ? -9.549 -0.299 2.688 1.00 85.19 80 GLU A C 1
ATOM 620 O O . GLU A 1 80 ? -9.572 -1.332 3.355 1.00 85.19 80 GLU A O 1
ATOM 625 N N . GLY A 1 81 ? -9.756 0.895 3.257 1.00 84.75 81 GLY A N 1
ATOM 626 C CA . GLY A 1 81 ? -10.006 1.088 4.686 1.00 84.75 81 GLY A CA 1
ATOM 627 C C . GLY A 1 81 ? -8.757 0.951 5.562 1.00 84.75 81 GLY A C 1
ATOM 628 O O . GLY A 1 81 ? -8.868 0.815 6.780 1.00 84.75 81 GLY A O 1
ATOM 629 N N . LEU A 1 82 ? -7.560 1.004 4.970 1.00 85.88 82 LEU A N 1
ATOM 630 C CA . LEU A 1 82 ? -6.277 0.934 5.673 1.00 85.88 82 LEU A CA 1
ATOM 631 C C . LEU A 1 82 ? -5.855 2.314 6.183 1.00 85.88 82 LEU A C 1
ATOM 633 O O . LEU A 1 82 ? -4.794 2.828 5.838 1.00 85.88 82 LEU A O 1
ATOM 637 N N . THR A 1 83 ? -6.715 2.923 6.995 1.00 85.12 83 THR A N 1
ATOM 638 C CA . THR A 1 83 ? -6.550 4.296 7.498 1.00 85.12 83 THR A CA 1
ATOM 639 C C . THR A 1 83 ? -5.867 4.379 8.865 1.00 85.12 83 THR A C 1
ATOM 641 O O . THR A 1 83 ? -5.744 5.463 9.429 1.00 85.12 83 THR A O 1
ATOM 644 N N . SER A 1 84 ? -5.432 3.246 9.425 1.00 83.56 84 SER A N 1
ATOM 645 C CA . SER A 1 84 ? -4.799 3.171 10.744 1.00 83.56 84 SER A CA 1
ATOM 646 C C . SER A 1 84 ? -3.908 1.935 10.876 1.00 83.56 84 SER A C 1
ATOM 648 O O . SER A 1 84 ? -4.211 0.889 10.294 1.00 83.56 84 SER A O 1
ATOM 650 N N . VAL A 1 85 ? -2.879 2.002 11.730 1.00 84.00 85 VAL A N 1
ATOM 651 C CA . VAL A 1 85 ? -2.058 0.845 12.151 1.00 84.00 85 VAL A CA 1
ATOM 652 C C . VAL A 1 85 ? -2.905 -0.365 12.556 1.00 84.00 85 VAL A C 1
ATOM 654 O O . VAL A 1 85 ? -2.553 -1.500 12.238 1.00 84.00 85 VAL A O 1
ATOM 657 N N . ALA A 1 86 ? -4.039 -0.146 13.229 1.00 85.06 86 ALA A N 1
ATOM 658 C CA . ALA A 1 86 ? -4.927 -1.235 13.631 1.00 85.06 86 ALA A CA 1
ATOM 659 C C . ALA A 1 86 ? -5.527 -1.966 12.420 1.00 85.06 86 ALA A C 1
ATOM 661 O O . ALA A 1 86 ? -5.626 -3.191 12.435 1.00 85.06 86 ALA A O 1
ATOM 662 N N . ALA A 1 87 ? -5.876 -1.234 11.357 1.00 86.38 87 ALA A N 1
ATOM 663 C CA . ALA A 1 87 ? -6.367 -1.824 10.116 1.00 86.38 87 ALA A CA 1
ATOM 664 C C . ALA A 1 87 ? -5.258 -2.645 9.442 1.00 86.38 87 ALA A C 1
ATOM 666 O O . ALA A 1 87 ? -5.475 -3.806 9.091 1.00 86.38 87 ALA A O 1
ATOM 667 N N . PHE A 1 88 ? -4.039 -2.100 9.376 1.00 86.88 88 PHE A N 1
ATOM 668 C CA . PHE A 1 88 ? -2.876 -2.810 8.842 1.00 86.88 88 PHE A CA 1
ATOM 669 C C . PHE A 1 88 ? -2.530 -4.098 9.601 1.00 86.88 88 PHE A C 1
ATOM 671 O O . PHE A 1 88 ? -2.171 -5.092 8.977 1.00 86.88 88 PHE A O 1
ATOM 678 N N . ALA A 1 89 ? -2.716 -4.129 10.921 1.00 88.75 89 ALA A N 1
ATOM 679 C CA . ALA A 1 89 ? -2.486 -5.326 11.729 1.00 88.75 89 ALA A CA 1
ATOM 680 C C . ALA A 1 89 ? -3.512 -6.449 11.477 1.00 88.75 89 ALA A C 1
ATOM 682 O O . ALA A 1 89 ? -3.284 -7.596 11.865 1.00 88.75 89 ALA A O 1
ATOM 683 N N . THR A 1 90 ? -4.651 -6.137 10.848 1.00 89.12 90 THR A N 1
ATOM 684 C CA . THR A 1 90 ? -5.657 -7.140 10.465 1.00 89.12 90 THR A CA 1
ATOM 685 C C . THR A 1 90 ? -5.433 -7.720 9.075 1.00 89.12 90 THR A C 1
ATOM 687 O O . THR A 1 90 ? -5.852 -8.857 8.837 1.00 89.12 90 THR A O 1
ATOM 690 N N . VAL A 1 91 ? -4.753 -6.975 8.199 1.00 87.44 91 VAL A N 1
ATOM 691 C CA . VAL A 1 91 ? -4.431 -7.389 6.830 1.00 87.44 91 VAL A CA 1
ATOM 692 C C . VAL A 1 91 ? -3.033 -7.980 6.731 1.00 87.44 91 VAL A C 1
ATOM 694 O O . VAL A 1 91 ? -2.131 -7.681 7.516 1.00 87.44 91 VAL A O 1
ATOM 697 N N . THR A 1 92 ? -2.855 -8.852 5.751 1.00 90.75 92 THR A N 1
ATOM 698 C CA . THR A 1 92 ? -1.568 -9.501 5.488 1.00 90.75 92 THR A CA 1
ATOM 699 C C . THR A 1 92 ? -0.695 -8.656 4.560 1.00 90.75 92 THR A C 1
ATOM 701 O O . THR A 1 92 ? -1.174 -7.812 3.801 1.00 90.75 92 THR A O 1
ATOM 704 N N . GLU A 1 93 ? 0.617 -8.906 4.580 1.00 87.44 93 GLU A N 1
ATOM 705 C CA . GLU A 1 93 ? 1.556 -8.263 3.649 1.00 87.44 93 GLU A CA 1
ATOM 706 C C . GLU A 1 93 ? 1.219 -8.572 2.180 1.00 87.44 93 GLU A C 1
ATOM 708 O O . GLU A 1 93 ? 1.428 -7.729 1.308 1.00 87.44 93 GLU A O 1
ATOM 713 N N . GLU A 1 94 ? 0.657 -9.752 1.903 1.00 86.88 94 GLU A N 1
ATOM 714 C CA . GLU A 1 94 ? 0.256 -10.163 0.556 1.00 86.88 94 GLU A CA 1
ATOM 715 C C . GLU A 1 94 ? -0.932 -9.353 0.031 1.00 86.88 94 GLU A C 1
ATOM 717 O O . GLU A 1 94 ? -0.926 -8.950 -1.131 1.00 86.88 94 GLU A O 1
ATOM 722 N N . GLU A 1 95 ? -1.917 -9.063 0.884 1.00 86.75 95 GLU A N 1
ATOM 723 C CA . GLU A 1 95 ? -3.073 -8.232 0.528 1.00 86.75 95 GLU A CA 1
ATOM 724 C C . GLU A 1 95 ? -2.634 -6.810 0.186 1.00 86.75 95 GLU A C 1
ATOM 726 O O . GLU A 1 95 ? -3.027 -6.275 -0.849 1.00 86.75 95 GLU A O 1
ATOM 731 N N . VAL A 1 96 ? -1.739 -6.230 0.991 1.00 87.56 96 VAL A N 1
ATOM 732 C CA . VAL A 1 96 ? -1.196 -4.893 0.724 1.00 87.56 96 VAL A CA 1
ATOM 733 C C . VAL A 1 96 ? -0.315 -4.886 -0.525 1.00 87.56 96 VAL A C 1
ATOM 735 O O . VAL A 1 96 ? -0.379 -3.943 -1.308 1.00 87.56 96 VAL A O 1
ATOM 738 N N . LEU A 1 97 ? 0.459 -5.944 -0.774 1.00 90.56 97 LEU A N 1
ATOM 739 C CA . LEU A 1 97 ? 1.267 -6.081 -1.989 1.00 90.56 97 LEU A CA 1
ATOM 740 C C . LEU A 1 97 ? 0.416 -6.293 -3.254 1.00 90.56 97 LEU A C 1
ATOM 742 O O . LEU A 1 97 ? 0.841 -5.913 -4.345 1.00 90.56 97 LEU A O 1
ATOM 746 N N . ALA A 1 98 ? -0.771 -6.889 -3.124 1.00 89.69 98 ALA A N 1
ATOM 747 C CA . ALA A 1 98 ? -1.714 -7.070 -4.224 1.00 89.69 98 ALA A CA 1
ATOM 748 C C . ALA A 1 98 ? -2.394 -5.756 -4.647 1.00 89.69 98 ALA A C 1
ATOM 750 O O . ALA A 1 98 ? -2.933 -5.675 -5.757 1.00 89.69 98 ALA A O 1
ATOM 751 N N . LEU A 1 99 ? -2.347 -4.716 -3.804 1.00 88.25 99 LEU A N 1
ATOM 752 C CA . LEU A 1 99 ? -2.910 -3.410 -4.124 1.00 88.25 99 LEU A CA 1
ATOM 753 C C . LEU A 1 99 ? -2.199 -2.766 -5.312 1.00 88.25 99 LEU A C 1
ATOM 755 O O . LEU A 1 99 ? -0.979 -2.827 -5.497 1.00 88.25 99 LEU A O 1
ATOM 759 N N . LYS A 1 100 ? -2.989 -2.089 -6.144 1.00 87.25 100 LYS A N 1
ATOM 760 C CA . LYS A 1 100 ? -2.514 -1.513 -7.399 1.00 87.25 100 LYS A CA 1
ATOM 761 C C . LYS A 1 100 ? -1.405 -0.487 -7.155 1.00 87.25 100 LYS A C 1
ATOM 763 O O . LYS A 1 100 ? -1.633 0.593 -6.625 1.00 87.25 100 LYS A O 1
ATOM 768 N N . GLY A 1 101 ? -0.207 -0.797 -7.648 1.00 85.56 101 GLY A N 1
ATOM 769 C CA . GLY A 1 101 ? 0.949 0.099 -7.558 1.00 85.56 101 GLY A CA 1
ATOM 770 C C . GLY A 1 101 ? 1.672 0.056 -6.212 1.00 85.56 101 GLY A C 1
ATOM 771 O O . GLY A 1 101 ? 2.698 0.724 -6.068 1.00 85.56 101 GLY A O 1
ATOM 772 N N . VAL A 1 102 ? 1.195 -0.747 -5.259 1.00 88.88 102 VAL A N 1
ATOM 773 C CA . VAL A 1 102 ? 1.954 -1.082 -4.060 1.00 88.88 102 VAL A CA 1
ATOM 774 C C . VAL A 1 102 ? 2.987 -2.139 -4.434 1.00 88.88 102 VAL A C 1
ATOM 776 O O . VAL A 1 102 ? 2.718 -3.098 -5.148 1.00 88.88 102 VAL A O 1
ATOM 779 N N . GLY A 1 103 ? 4.223 -1.911 -4.009 1.00 90.31 103 GLY A N 1
ATOM 780 C CA . GLY A 1 103 ? 5.332 -2.823 -4.244 1.00 90.31 103 GLY A CA 1
ATOM 781 C C . GLY A 1 103 ? 6.128 -3.050 -2.965 1.00 90.31 103 GLY A C 1
ATOM 782 O O . GLY A 1 103 ? 5.871 -2.399 -1.949 1.00 90.31 103 GLY A O 1
ATOM 783 N N . PRO A 1 104 ? 7.171 -3.893 -3.013 1.00 89.38 104 PRO A N 1
ATOM 784 C CA . PRO A 1 104 ? 7.996 -4.183 -1.841 1.00 89.38 104 PRO A CA 1
ATOM 785 C C . PRO A 1 104 ? 8.668 -2.929 -1.263 1.00 89.38 104 PRO A C 1
ATOM 787 O O . PRO A 1 104 ? 8.951 -2.875 -0.073 1.00 89.38 104 PRO A O 1
ATOM 790 N N . ALA A 1 105 ? 8.907 -1.898 -2.080 1.00 91.00 105 ALA A N 1
ATOM 791 C CA . ALA A 1 105 ? 9.422 -0.615 -1.604 1.00 91.00 105 ALA A CA 1
ATOM 792 C C . ALA A 1 105 ? 8.414 0.122 -0.706 1.00 91.00 105 ALA A C 1
ATOM 794 O O . ALA A 1 105 ? 8.791 0.656 0.330 1.00 91.00 105 ALA A O 1
ATOM 795 N N . THR A 1 106 ? 7.137 0.121 -1.086 1.00 88.75 106 THR A N 1
ATOM 796 C CA . THR A 1 106 ? 6.055 0.740 -0.312 1.00 88.75 106 THR A CA 1
ATOM 797 C C . THR A 1 106 ? 5.839 -0.003 1.000 1.00 88.75 106 THR A C 1
ATOM 799 O O . THR A 1 106 ? 5.759 0.625 2.046 1.00 88.75 106 THR A O 1
ATOM 802 N N . VAL A 1 107 ? 5.829 -1.337 0.965 1.00 88.75 107 VAL A N 1
ATOM 803 C CA . VAL A 1 107 ? 5.681 -2.166 2.171 1.00 88.75 107 VAL A CA 1
ATOM 804 C C . VAL A 1 107 ? 6.838 -1.948 3.150 1.00 88.75 107 VAL A C 1
ATOM 806 O O . VAL A 1 107 ? 6.615 -1.850 4.352 1.00 88.75 107 VAL A O 1
ATOM 809 N N . LYS A 1 108 ? 8.076 -1.819 2.652 1.00 91.31 108 LYS A N 1
ATOM 810 C CA . LYS A 1 108 ? 9.233 -1.468 3.491 1.00 91.31 108 LYS A CA 1
ATOM 811 C C . LYS A 1 108 ? 9.064 -0.110 4.164 1.00 91.31 108 LYS A C 1
ATOM 813 O O . LYS A 1 108 ? 9.270 -0.030 5.366 1.00 91.31 108 LYS A O 1
ATOM 818 N N . LYS A 1 109 ? 8.628 0.911 3.420 1.00 89.62 109 LYS A N 1
ATOM 819 C CA . LYS A 1 109 ? 8.345 2.240 3.981 1.00 89.62 109 LYS A CA 1
ATOM 820 C C . LYS A 1 109 ? 7.261 2.194 5.054 1.00 89.62 109 LYS A C 1
ATOM 822 O O . LYS A 1 109 ? 7.455 2.742 6.124 1.00 89.62 109 LYS A O 1
ATOM 827 N N . LEU A 1 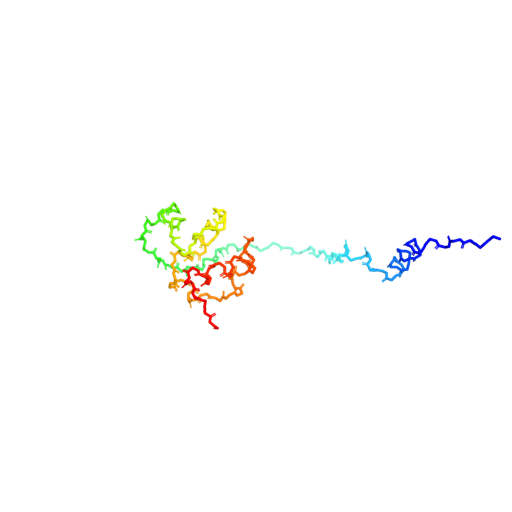110 ? 6.160 1.483 4.804 1.00 88.56 110 LEU A N 1
ATOM 828 C CA . LEU A 1 110 ? 5.099 1.312 5.800 1.00 88.56 110 LEU A CA 1
ATOM 829 C C . LEU A 1 110 ? 5.656 0.689 7.095 1.00 88.56 110 LEU A C 1
ATOM 831 O O . LEU A 1 110 ? 5.386 1.191 8.182 1.00 88.56 110 LEU A O 1
ATOM 835 N N . LYS A 1 111 ? 6.510 -0.340 6.990 1.00 89.25 111 LYS A N 1
ATOM 836 C CA . LYS A 1 111 ? 7.193 -0.943 8.151 1.00 89.25 111 LYS A CA 1
ATOM 837 C C . LYS A 1 111 ? 8.138 0.034 8.862 1.00 89.25 111 LYS A C 1
ATOM 839 O O . LYS A 1 111 ? 8.168 0.055 10.088 1.00 89.25 111 LYS A O 1
ATOM 844 N N . GLU A 1 112 ? 8.895 0.839 8.115 1.00 89.38 112 GLU A N 1
ATOM 845 C CA . GLU A 1 112 ? 9.767 1.894 8.663 1.00 89.38 112 GLU A CA 1
ATOM 846 C C . GLU A 1 112 ? 8.963 2.970 9.406 1.00 89.38 112 GLU A C 1
ATOM 848 O O . GLU A 1 112 ? 9.393 3.446 10.454 1.00 89.38 112 GLU A O 1
ATOM 853 N N . ASN A 1 113 ? 7.761 3.269 8.919 1.00 88.81 113 ASN A N 1
ATOM 854 C CA . ASN A 1 113 ? 6.826 4.217 9.515 1.00 88.81 113 ASN A CA 1
ATOM 855 C C . ASN A 1 113 ? 6.072 3.652 10.740 1.00 88.81 113 ASN A C 1
ATOM 857 O O . AS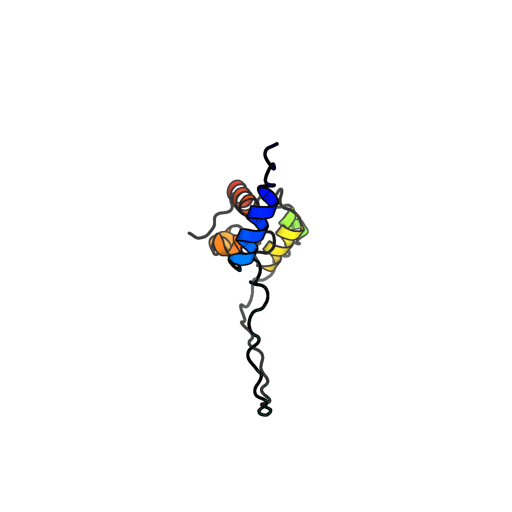N A 1 113 ? 5.245 4.344 11.329 1.00 88.81 113 ASN A O 1
ATOM 861 N N . GLY A 1 114 ? 6.348 2.406 11.149 1.00 84.56 114 GLY A N 1
ATOM 862 C CA . GLY A 1 114 ? 5.754 1.775 12.334 1.00 84.56 114 GLY A CA 1
ATOM 863 C C . GLY A 1 114 ? 4.498 0.942 12.065 1.00 84.56 114 GLY A C 1
ATOM 864 O O . GLY A 1 114 ? 3.876 0.451 13.009 1.00 84.56 114 GLY A O 1
ATOM 865 N N . VAL A 1 115 ? 4.135 0.730 10.799 1.00 87.75 115 VAL A N 1
ATOM 866 C CA . VAL A 1 115 ? 3.025 -0.149 10.423 1.00 87.75 115 VAL A CA 1
ATOM 867 C C . VAL A 1 115 ? 3.454 -1.610 10.550 1.00 87.75 115 VAL A C 1
ATOM 869 O O . VAL A 1 115 ? 4.455 -2.044 9.975 1.00 87.75 115 VAL A O 1
ATOM 872 N N . SER A 1 116 ? 2.668 -2.397 11.282 1.00 88.00 116 SER A N 1
ATOM 873 C CA . SER A 1 116 ? 2.836 -3.848 11.366 1.00 88.00 116 SER A CA 1
ATOM 874 C C . SER A 1 116 ? 1.708 -4.546 10.617 1.00 88.00 116 SER A C 1
ATOM 876 O O . SER A 1 116 ? 0.557 -4.126 10.689 1.00 88.00 116 SER A O 1
ATOM 878 N N . PHE A 1 117 ? 2.059 -5.597 9.879 1.00 89.12 117 PHE A N 1
ATOM 879 C CA . PHE A 1 117 ? 1.096 -6.436 9.174 1.00 89.12 117 PHE A CA 1
ATOM 880 C C . PHE A 1 117 ? 0.800 -7.684 9.987 1.00 89.12 117 PHE A C 1
ATOM 882 O O . PHE A 1 117 ? 1.624 -8.127 10.796 1.00 89.12 117 PHE A O 1
ATOM 889 N N . LYS A 1 118 ? -0.357 -8.279 9.721 1.00 89.38 118 LYS A N 1
ATOM 890 C CA . LYS A 1 118 ? -0.679 -9.606 10.223 1.00 89.38 118 LYS A CA 1
ATOM 891 C C . LYS A 1 118 ? 0.323 -10.628 9.676 1.00 89.38 118 LYS A C 1
ATOM 893 O O . LYS A 1 118 ? 0.583 -10.650 8.471 1.00 89.38 118 LYS A O 1
ATOM 898 N N . ALA A 1 119 ? 0.877 -11.436 10.578 1.00 77.38 119 ALA A N 1
ATOM 899 C CA . ALA A 1 119 ? 1.737 -12.572 10.251 1.00 77.38 119 ALA A CA 1
ATOM 900 C C . ALA A 1 119 ? 0.940 -13.751 9.678 1.00 77.38 119 ALA A C 1
ATOM 902 O O . ALA A 1 119 ? -0.242 -13.915 10.073 1.00 77.38 119 ALA A O 1
#